Protein AF-A0A2H1V9K4-F1 (afdb_monomer_lite)

Sequence (77 aa):
MRNAKSKWHEKYAKLTEAIGEVVENFSLVRFYPLNIKDEESIDNIMLTIDNIIQYGEDADVKIRDFDEEDPDDTNCD

Structure (mmCIF, N/CA/C/O backbone):
data_AF-A0A2H1V9K4-F1
#
_entry.id   AF-A0A2H1V9K4-F1
#
loop_
_atom_site.group_PDB
_atom_site.id
_atom_site.type_symbol
_atom_site.label_atom_id
_atom_site.label_alt_id
_atom_site.label_comp_id
_atom_site.label_asym_id
_atom_site.label_entity_id
_atom_site.label_seq_id
_atom_site.pdbx_PDB_ins_code
_atom_site.Cartn_x
_atom_site.Cartn_y
_atom_site.Cartn_z
_atom_site.occupancy
_atom_site.B_iso_or_equiv
_atom_site.auth_seq_id
_atom_site.auth_comp_id
_atom_site.auth_asym_id
_atom_site.auth_atom_id
_atom_site.pdbx_PDB_model_num
ATOM 1 N N . MET A 1 1 ? 5.978 -14.235 17.661 1.00 47.12 1 MET A N 1
ATOM 2 C CA . MET A 1 1 ? 7.061 -13.826 16.740 1.00 47.12 1 MET A CA 1
ATOM 3 C C . MET A 1 1 ? 7.701 -12.530 17.252 1.00 47.12 1 MET A C 1
ATOM 5 O O . MET A 1 1 ? 7.273 -11.460 16.864 1.00 47.12 1 MET A O 1
ATOM 9 N N . ARG A 1 2 ? 8.643 -12.588 18.207 1.00 50.56 2 ARG A N 1
ATOM 10 C CA . ARG A 1 2 ? 9.411 -11.418 18.692 1.00 50.56 2 ARG A CA 1
ATOM 11 C C . ARG A 1 2 ? 10.749 -11.902 19.253 1.00 50.56 2 ARG A C 1
ATOM 13 O O . ARG A 1 2 ? 10.825 -12.265 20.420 1.00 50.56 2 ARG A O 1
ATOM 20 N N . ASN A 1 3 ? 11.804 -11.911 18.441 1.00 56.12 3 ASN A N 1
ATOM 21 C CA . ASN A 1 3 ? 13.172 -12.016 18.959 1.00 56.12 3 ASN A CA 1
ATOM 22 C C . ASN A 1 3 ? 13.671 -10.604 19.312 1.00 56.12 3 ASN A C 1
ATOM 24 O O . ASN A 1 3 ? 14.553 -10.051 18.669 1.00 56.12 3 ASN A O 1
ATOM 28 N N . ALA A 1 4 ? 13.051 -9.996 20.326 1.00 58.69 4 ALA A N 1
ATOM 29 C CA . ALA A 1 4 ? 13.330 -8.623 20.762 1.00 58.69 4 ALA A CA 1
ATOM 30 C C . ALA A 1 4 ? 14.602 -8.490 21.630 1.00 58.69 4 ALA A C 1
ATOM 32 O O . ALA A 1 4 ? 14.897 -7.410 22.119 1.00 58.69 4 ALA A O 1
ATOM 33 N N . LYS A 1 5 ? 15.356 -9.580 21.847 1.00 62.59 5 LYS A N 1
ATOM 34 C CA . LYS A 1 5 ? 16.542 -9.622 22.729 1.00 62.59 5 LYS A CA 1
ATOM 35 C C . LYS A 1 5 ? 17.845 -9.968 21.999 1.00 62.59 5 LYS A C 1
ATOM 37 O O . LYS A 1 5 ? 18.751 -10.563 22.577 1.00 62.59 5 LYS A O 1
ATOM 42 N N . SER A 1 6 ? 17.945 -9.653 20.710 1.00 74.75 6 SER A N 1
ATOM 43 C CA . SER A 1 6 ? 19.241 -9.712 20.029 1.00 74.75 6 SER A CA 1
ATOM 44 C C . SER A 1 6 ? 20.045 -8.458 20.372 1.00 74.75 6 SER A C 1
ATOM 46 O O . SER A 1 6 ? 19.508 -7.356 20.289 1.00 74.75 6 SER A O 1
ATOM 48 N N . LYS A 1 7 ? 21.343 -8.598 20.676 1.00 72.25 7 LYS A N 1
ATOM 49 C CA . LYS A 1 7 ? 22.262 -7.453 20.867 1.00 72.25 7 LYS A CA 1
ATOM 50 C C . LYS A 1 7 ? 22.244 -6.476 19.678 1.00 72.25 7 LYS A C 1
ATOM 52 O O . LYS A 1 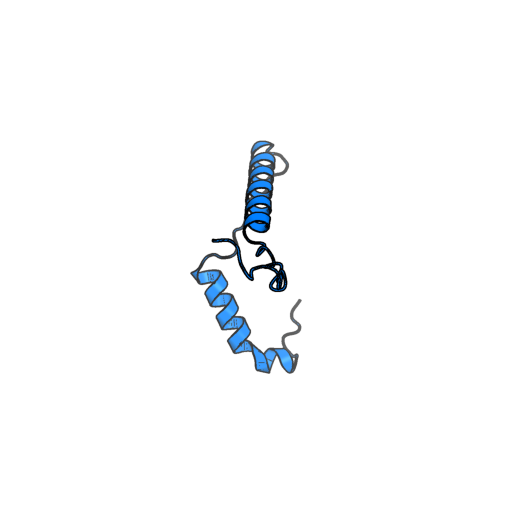7 ? 22.502 -5.289 19.839 1.00 72.25 7 LYS A O 1
ATOM 57 N N . TRP A 1 8 ? 21.917 -6.974 18.484 1.00 70.81 8 TRP A N 1
ATOM 58 C CA . TRP A 1 8 ? 21.726 -6.159 17.285 1.00 70.81 8 TRP A CA 1
ATOM 59 C C . TRP A 1 8 ? 20.451 -5.314 17.344 1.00 70.81 8 TRP A C 1
ATOM 61 O O . TRP A 1 8 ? 20.473 -4.153 16.957 1.00 70.81 8 TRP A O 1
ATOM 71 N N . HIS A 1 9 ? 19.357 -5.862 17.871 1.00 75.00 9 HIS A N 1
ATOM 72 C CA . HIS A 1 9 ? 18.097 -5.133 17.992 1.00 75.00 9 HIS A CA 1
ATOM 73 C C . HIS A 1 9 ? 18.240 -3.926 18.924 1.00 75.00 9 HIS A C 1
ATOM 75 O O . HIS A 1 9 ? 17.819 -2.838 18.561 1.00 75.00 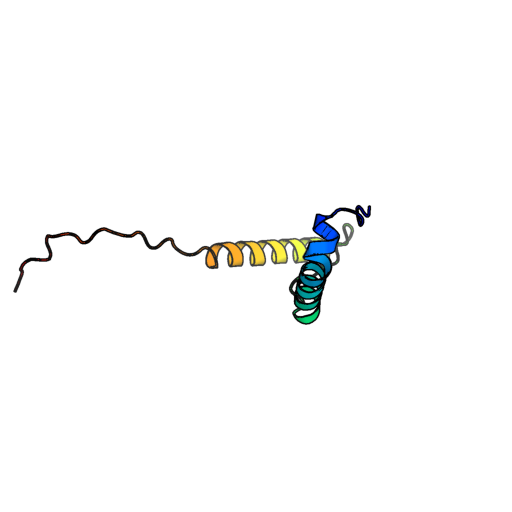9 HIS A O 1
ATOM 81 N N . GLU A 1 10 ? 18.914 -4.079 20.067 1.00 78.88 10 GLU A N 1
ATOM 82 C CA . GLU A 1 10 ? 19.155 -2.964 20.998 1.00 78.88 10 GLU A CA 1
ATOM 83 C C . GLU A 1 10 ? 20.013 -1.856 20.373 1.00 78.88 10 GLU A C 1
ATOM 85 O O . GLU A 1 10 ? 19.712 -0.673 20.527 1.00 78.88 10 GLU A O 1
ATOM 90 N N . LYS A 1 11 ? 21.052 -2.227 19.612 1.00 84.56 11 LYS A N 1
ATOM 91 C CA . LYS A 1 11 ? 21.945 -1.264 18.953 1.00 84.56 11 LYS A CA 1
ATOM 92 C C . LYS A 1 11 ? 21.235 -0.433 17.876 1.00 84.56 11 LYS A C 1
ATOM 94 O O . LYS A 1 11 ? 21.556 0.741 17.717 1.00 84.56 11 LYS A O 1
ATOM 99 N N . TYR A 1 12 ? 20.290 -1.027 17.146 1.00 87.31 12 TYR A N 1
ATOM 100 C CA . TYR A 1 12 ? 19.611 -0.393 16.006 1.00 87.31 12 TYR A CA 1
ATOM 101 C C . TYR A 1 12 ? 18.123 -0.103 16.256 1.00 87.31 12 TYR A C 1
ATOM 103 O O . TYR A 1 12 ? 17.400 0.221 15.314 1.00 87.31 12 TYR A O 1
ATOM 111 N N . ALA A 1 13 ? 17.657 -0.175 17.507 1.00 86.81 13 ALA A N 1
ATOM 112 C CA . ALA A 1 13 ? 16.251 0.034 17.858 1.00 86.81 13 ALA A CA 1
ATOM 113 C C . ALA A 1 13 ? 15.743 1.403 17.382 1.00 86.81 13 ALA A C 1
ATOM 115 O O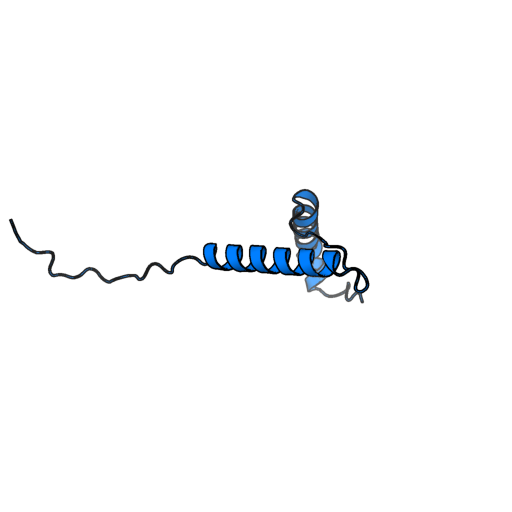 . ALA A 1 13 ? 14.762 1.468 16.650 1.00 86.81 13 ALA A O 1
ATOM 116 N N . LYS A 1 14 ? 16.481 2.477 17.698 1.00 88.69 14 LYS A N 1
ATOM 117 C CA . LYS A 1 14 ? 16.135 3.850 17.287 1.00 88.69 14 LYS A CA 1
ATOM 118 C C . LYS A 1 14 ? 16.131 4.046 15.770 1.00 88.69 14 LYS A C 1
ATOM 120 O O . LYS A 1 14 ? 15.316 4.793 15.250 1.00 88.69 14 LYS A O 1
ATOM 125 N N . LEU A 1 15 ? 17.041 3.379 15.058 1.00 90.12 15 LEU A N 1
ATOM 126 C CA . LEU A 1 15 ? 17.077 3.432 13.596 1.00 90.12 15 LEU A CA 1
ATOM 127 C C . LEU A 1 15 ? 15.857 2.724 12.998 1.00 90.12 15 LEU A C 1
ATOM 129 O O . LEU A 1 15 ? 15.238 3.236 12.076 1.00 90.12 15 LEU A O 1
ATOM 133 N N . THR A 1 16 ? 15.506 1.560 13.543 1.00 89.44 16 THR A N 1
ATOM 134 C CA . THR A 1 16 ? 14.336 0.789 13.102 1.00 89.44 16 THR A CA 1
ATOM 135 C C . THR A 1 16 ? 13.045 1.575 13.338 1.00 89.44 16 THR A C 1
ATOM 137 O O . THR A 1 16 ? 12.175 1.583 12.475 1.00 89.44 16 THR A O 1
ATOM 140 N N . GLU A 1 17 ? 12.945 2.265 14.477 1.00 90.38 17 GLU A N 1
ATOM 141 C CA . GLU A 1 17 ? 11.826 3.152 14.809 1.00 90.38 17 GLU A CA 1
ATOM 142 C C . GLU A 1 17 ? 11.726 4.335 13.839 1.00 90.38 17 GLU A C 1
ATOM 144 O O . GLU A 1 17 ? 10.672 4.531 13.249 1.00 90.38 17 GLU A O 1
ATOM 149 N N . ALA A 1 18 ? 12.827 5.049 13.583 1.00 92.44 18 ALA A N 1
ATOM 150 C CA . ALA A 1 18 ? 12.841 6.160 12.629 1.00 92.44 18 ALA A CA 1
ATOM 151 C C . ALA A 1 18 ? 12.476 5.720 11.197 1.00 92.44 18 ALA A C 1
ATOM 153 O O . ALA A 1 18 ? 11.777 6.435 10.485 1.00 92.44 18 ALA A O 1
ATOM 154 N N . ILE A 1 19 ? 12.914 4.531 10.766 1.00 88.56 19 ILE A N 1
ATOM 155 C CA . ILE A 1 19 ? 12.512 3.964 9.469 1.00 88.56 19 ILE A CA 1
ATOM 156 C C . ILE A 1 19 ? 11.010 3.656 9.461 1.00 88.56 19 ILE A C 1
ATOM 158 O O . ILE A 1 19 ? 10.336 3.977 8.486 1.00 88.56 19 ILE A O 1
ATOM 162 N N . GLY A 1 20 ? 10.481 3.065 10.536 1.00 89.44 20 GLY A N 1
ATOM 163 C CA . GLY A 1 20 ? 9.046 2.819 10.685 1.00 89.44 20 GLY A CA 1
ATOM 164 C C . GLY A 1 20 ? 8.230 4.110 10.615 1.00 89.44 20 GLY A C 1
ATOM 165 O O . GLY A 1 20 ? 7.276 4.185 9.848 1.00 89.44 20 GLY A O 1
ATOM 166 N N . GLU A 1 21 ? 8.670 5.150 11.323 1.00 90.94 21 GLU A N 1
ATOM 167 C CA . GLU A 1 21 ? 8.037 6.470 11.324 1.00 90.94 21 GLU A CA 1
ATOM 168 C C . GLU A 1 21 ? 8.015 7.097 9.922 1.00 90.94 21 GLU A C 1
ATOM 170 O O . GLU A 1 21 ? 6.997 7.639 9.501 1.00 90.94 21 GLU A O 1
ATOM 175 N N . VAL A 1 22 ? 9.100 6.986 9.152 1.00 91.25 22 VAL A N 1
ATOM 176 C CA . VAL A 1 22 ? 9.128 7.454 7.756 1.00 91.25 22 VAL A CA 1
ATOM 177 C C . VAL A 1 22 ? 8.146 6.661 6.891 1.00 91.25 22 VAL A C 1
ATOM 179 O O . VAL A 1 22 ? 7.392 7.247 6.115 1.00 91.25 22 VAL A O 1
ATOM 182 N N . VAL A 1 23 ? 8.113 5.335 7.024 1.00 88.50 23 VAL A N 1
ATOM 183 C CA . VAL A 1 23 ? 7.182 4.494 6.256 1.00 88.50 23 VAL A CA 1
ATOM 184 C C . VAL A 1 23 ? 5.725 4.862 6.556 1.00 88.50 23 VAL A C 1
ATOM 186 O O . VAL A 1 23 ? 4.925 4.961 5.622 1.00 88.50 23 VAL A O 1
ATOM 189 N N . GLU A 1 24 ? 5.393 5.111 7.825 1.00 85.38 24 GLU A N 1
ATOM 190 C CA . GLU A 1 24 ? 4.054 5.513 8.267 1.00 85.38 24 GLU A CA 1
ATOM 191 C C . GLU A 1 24 ? 3.696 6.936 7.809 1.00 85.38 24 GLU A C 1
ATOM 193 O O . GLU A 1 24 ? 2.663 7.133 7.164 1.00 85.38 24 GLU A O 1
ATOM 198 N N . ASN A 1 25 ? 4.566 7.920 8.058 1.00 89.88 25 ASN A N 1
ATOM 199 C CA . ASN A 1 25 ? 4.308 9.332 7.753 1.00 89.88 25 ASN A CA 1
ATOM 200 C C . ASN A 1 25 ? 4.158 9.609 6.254 1.00 89.88 25 ASN A C 1
ATOM 202 O O . ASN A 1 25 ? 3.381 10.479 5.862 1.00 89.88 25 ASN A O 1
ATOM 206 N N . PHE A 1 26 ? 4.887 8.876 5.412 1.00 88.06 26 PHE A N 1
ATOM 207 C 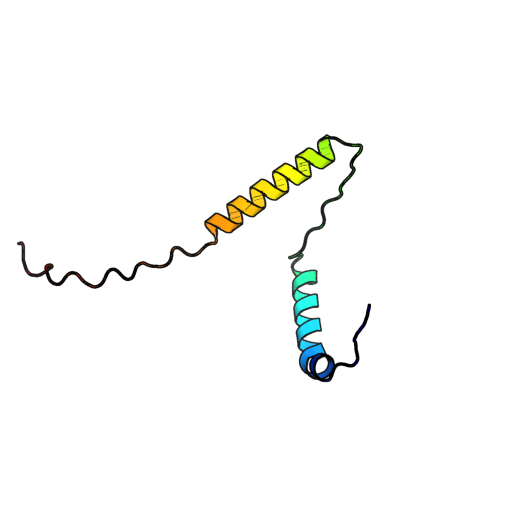CA . PHE A 1 26 ? 4.847 9.055 3.960 1.00 88.06 26 PHE A CA 1
ATOM 208 C C . PHE A 1 26 ? 3.971 8.020 3.245 1.00 88.06 26 PHE A C 1
ATOM 210 O O . PHE A 1 26 ? 3.895 8.042 2.018 1.00 88.06 26 PHE A O 1
ATOM 217 N N . SER A 1 27 ? 3.286 7.135 3.983 1.00 82.25 27 SER A N 1
ATOM 218 C CA . SER A 1 27 ? 2.421 6.087 3.415 1.00 82.25 27 SER A CA 1
ATOM 219 C C . SER A 1 27 ? 3.110 5.289 2.297 1.00 82.25 27 SER A C 1
ATOM 221 O O . SER A 1 27 ? 2.517 5.015 1.252 1.00 82.25 27 SER A O 1
ATOM 223 N N . LEU A 1 28 ? 4.378 4.915 2.516 1.00 82.62 28 LEU A N 1
ATOM 224 C CA . LEU A 1 28 ? 5.200 4.204 1.523 1.00 82.62 28 LEU A CA 1
ATOM 225 C C . LEU A 1 28 ? 4.728 2.764 1.275 1.00 82.62 28 LEU A C 1
ATOM 227 O O . LEU A 1 28 ? 5.144 2.126 0.312 1.00 82.62 28 LEU A O 1
ATOM 231 N N . VAL A 1 29 ? 3.855 2.251 2.143 1.00 83.50 29 VAL A N 1
ATOM 232 C CA . VAL A 1 29 ? 3.206 0.950 1.999 1.00 83.50 29 VAL A CA 1
ATOM 233 C C . VAL A 1 29 ? 1.703 1.171 1.909 1.00 83.50 29 VAL A C 1
ATOM 235 O O . VAL A 1 29 ? 1.101 1.792 2.785 1.00 83.50 29 VAL A O 1
ATOM 238 N N . ARG A 1 30 ? 1.085 0.628 0.859 1.00 82.69 30 ARG A N 1
ATOM 239 C CA . ARG A 1 30 ? -0.364 0.656 0.658 1.00 82.69 30 ARG A CA 1
ATOM 240 C C . ARG A 1 30 ? -0.918 -0.762 0.683 1.00 82.69 30 ARG A C 1
ATOM 242 O O . ARG A 1 30 ? -0.401 -1.647 0.009 1.00 82.69 30 ARG A O 1
ATOM 249 N N . PHE A 1 31 ? -1.989 -0.956 1.444 1.00 85.50 31 PHE A N 1
ATOM 250 C CA . PHE A 1 31 ? -2.729 -2.213 1.480 1.00 85.50 31 PHE A CA 1
ATOM 251 C C . PHE A 1 31 ? -3.908 -2.154 0.513 1.00 85.50 31 PHE A C 1
ATOM 253 O O . PHE A 1 31 ? -4.623 -1.152 0.474 1.00 85.50 31 PHE A O 1
ATOM 260 N N . TYR A 1 32 ? -4.124 -3.241 -0.224 1.00 86.19 32 TYR A N 1
ATOM 261 C CA . TYR A 1 32 ? -5.264 -3.396 -1.120 1.00 86.19 32 TYR A CA 1
ATOM 262 C C . TYR A 1 32 ? -6.200 -4.484 -0.580 1.00 86.19 32 TYR A C 1
ATOM 264 O O . TYR A 1 32 ? -5.730 -5.579 -0.254 1.00 86.19 32 TYR A O 1
ATOM 272 N N . PRO A 1 33 ? -7.505 -4.199 -0.429 1.00 87.38 33 PRO A N 1
ATOM 273 C CA . PRO A 1 33 ? -8.464 -5.194 0.025 1.00 87.38 33 PRO A CA 1
ATOM 274 C C . PRO A 1 33 ? -8.694 -6.238 -1.073 1.00 87.38 33 PRO A C 1
ATOM 276 O O . PRO A 1 33 ? -9.038 -5.888 -2.198 1.00 87.38 33 PRO A O 1
ATOM 279 N N . LEU A 1 34 ? -8.529 -7.517 -0.729 1.00 89.69 34 LEU A N 1
ATOM 280 C CA . LEU A 1 34 ? -8.809 -8.649 -1.613 1.00 89.69 34 LEU A CA 1
ATOM 281 C C . LEU A 1 34 ? -10.081 -9.365 -1.159 1.00 89.69 34 LEU A C 1
ATOM 283 O O . LEU A 1 34 ? -10.143 -9.886 -0.043 1.00 89.69 34 LEU A O 1
ATOM 287 N N . ASN A 1 35 ? -11.061 -9.457 -2.052 1.00 91.38 35 ASN A N 1
ATOM 288 C CA . ASN A 1 35 ? -12.248 -10.280 -1.881 1.00 91.38 35 ASN A CA 1
ATOM 289 C C . ASN A 1 35 ? -12.345 -11.309 -3.013 1.00 91.38 35 ASN A C 1
ATOM 291 O O . ASN A 1 35 ? -12.741 -10.993 -4.123 1.00 91.38 35 ASN A O 1
ATOM 295 N N . ILE A 1 36 ? -12.055 -12.574 -2.710 1.00 89.94 36 ILE A N 1
ATOM 296 C CA . ILE A 1 36 ? -12.039 -13.667 -3.702 1.00 89.94 36 ILE A CA 1
ATOM 297 C C . ILE A 1 36 ? -13.407 -14.001 -4.317 1.00 89.94 36 ILE A C 1
ATOM 299 O O . ILE A 1 36 ? -13.477 -14.785 -5.258 1.00 89.94 36 ILE A O 1
ATOM 303 N N . LYS A 1 37 ? -14.501 -13.494 -3.740 1.00 93.06 37 LYS A N 1
ATOM 304 C CA . LYS A 1 37 ? -15.861 -13.685 -4.270 1.00 93.06 37 LYS A CA 1
ATOM 305 C C . LYS A 1 37 ? -16.282 -12.563 -5.216 1.00 93.06 37 LYS A C 1
ATOM 307 O O . LYS A 1 37 ? -17.378 -12.628 -5.761 1.00 93.06 37 LYS A O 1
ATOM 312 N N . ASP A 1 38 ? -15.455 -11.536 -5.329 1.00 92.50 38 ASP A N 1
ATOM 313 C CA . ASP A 1 38 ? -15.706 -10.334 -6.097 1.00 92.50 38 ASP A CA 1
ATOM 314 C C . ASP A 1 38 ? -14.643 -10.236 -7.191 1.00 92.50 38 ASP A C 1
ATOM 316 O O . ASP A 1 38 ? -13.467 -10.000 -6.918 1.00 92.50 38 ASP A O 1
ATOM 320 N N . GLU A 1 39 ? -15.061 -10.488 -8.426 1.00 91.12 39 GLU A N 1
ATOM 321 C CA . GLU A 1 39 ? -14.178 -10.492 -9.594 1.00 91.12 39 GLU A CA 1
ATOM 322 C C . GLU A 1 39 ? -13.557 -9.106 -9.821 1.00 91.12 39 GLU A C 1
ATOM 324 O O . GLU A 1 39 ? -12.362 -9.002 -10.084 1.00 91.12 39 GLU A O 1
ATOM 329 N N . GLU A 1 40 ? -14.307 -8.034 -9.546 1.00 91.19 40 GLU A N 1
ATOM 330 C CA . GLU A 1 40 ? -13.824 -6.655 -9.656 1.00 91.19 40 GLU A CA 1
ATOM 331 C C . GLU A 1 40 ? -12.682 -6.374 -8.661 1.00 91.19 40 GLU A C 1
ATOM 333 O O . GLU A 1 40 ? -11.734 -5.647 -8.962 1.00 91.19 40 GLU A O 1
ATOM 338 N N . SER A 1 41 ? -12.719 -6.980 -7.468 1.00 91.31 41 SER A N 1
ATOM 339 C CA . SER A 1 41 ? -11.627 -6.873 -6.490 1.00 91.31 41 SER A CA 1
ATOM 340 C C . SER A 1 41 ? -10.337 -7.512 -7.005 1.00 91.31 41 SER A C 1
ATOM 342 O O . SER A 1 41 ? -9.254 -6.975 -6.759 1.00 91.31 41 SER A O 1
ATOM 344 N N . ILE A 1 42 ? -10.442 -8.633 -7.719 1.00 91.69 42 ILE A N 1
ATOM 345 C CA . ILE A 1 42 ? -9.295 -9.344 -8.291 1.00 91.69 42 ILE A CA 1
ATOM 346 C C . ILE A 1 42 ? -8.714 -8.537 -9.455 1.00 91.69 42 ILE A C 1
ATOM 348 O O . ILE A 1 42 ? -7.506 -8.291 -9.471 1.00 91.69 42 ILE A O 1
ATOM 352 N N . ASP A 1 43 ? -9.567 -8.052 -10.357 1.00 93.19 43 ASP A N 1
ATOM 353 C CA . ASP A 1 43 ? -9.161 -7.250 -11.515 1.00 93.19 43 ASP A CA 1
ATOM 354 C C . ASP A 1 43 ? -8.455 -5.956 -11.094 1.00 93.19 43 ASP A C 1
ATOM 356 O O . ASP A 1 43 ? -7.393 -5.616 -11.616 1.00 93.19 43 ASP A O 1
ATOM 360 N N . ASN A 1 44 ? -8.984 -5.262 -10.083 1.00 91.00 44 ASN A N 1
ATOM 361 C CA . ASN A 1 4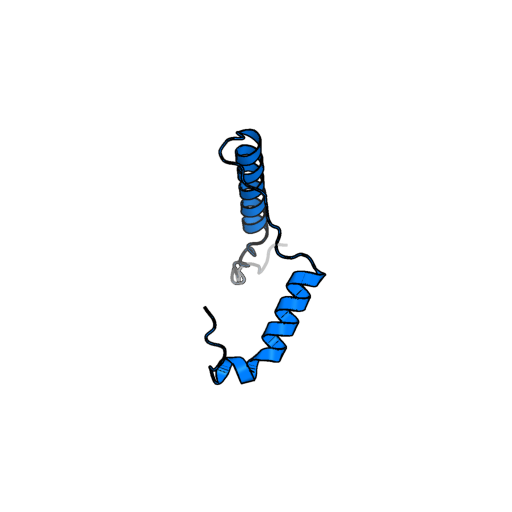4 ? -8.368 -4.047 -9.549 1.00 91.00 44 ASN A CA 1
ATOM 362 C C . ASN A 1 44 ? -6.976 -4.303 -8.948 1.00 91.00 44 ASN A C 1
ATOM 364 O O . ASN A 1 44 ? -6.068 -3.478 -9.097 1.00 91.00 44 ASN A O 1
ATOM 368 N N . ILE A 1 45 ? -6.784 -5.437 -8.265 1.00 92.25 45 ILE A N 1
ATOM 369 C CA . ILE A 1 45 ? -5.475 -5.818 -7.718 1.00 92.25 45 ILE A CA 1
ATOM 370 C C . ILE A 1 45 ? -4.513 -6.175 -8.849 1.00 92.25 45 ILE A C 1
ATOM 372 O O . ILE A 1 45 ? -3.362 -5.744 -8.814 1.00 92.25 45 ILE A O 1
ATOM 376 N N . MET A 1 46 ? -4.976 -6.913 -9.857 1.00 91.06 46 MET A N 1
ATOM 377 C CA . MET A 1 46 ? -4.162 -7.284 -11.012 1.00 91.06 46 MET A CA 1
ATOM 378 C C . MET A 1 46 ? -3.676 -6.043 -11.767 1.00 91.06 46 MET A C 1
ATOM 380 O O . MET A 1 46 ? -2.472 -5.868 -11.938 1.00 91.06 46 MET A O 1
ATOM 384 N N . LEU A 1 47 ? -4.579 -5.101 -12.057 1.00 92.38 47 LEU A N 1
ATOM 385 C CA . LEU A 1 47 ? -4.236 -3.815 -12.666 1.00 92.38 47 LEU A CA 1
ATOM 386 C C . LEU A 1 47 ? -3.232 -3.019 -11.819 1.00 92.38 47 LEU A C 1
ATOM 388 O O . LEU A 1 47 ? -2.331 -2.361 -12.338 1.00 92.38 47 LEU A O 1
ATOM 392 N N . THR A 1 48 ? -3.383 -3.047 -10.497 1.00 90.25 48 THR A N 1
ATOM 393 C CA . THR A 1 48 ? -2.458 -2.369 -9.582 1.00 90.25 48 THR A CA 1
ATOM 394 C C . THR A 1 48 ? -1.056 -2.975 -9.653 1.00 90.25 48 THR A C 1
ATOM 396 O O . THR A 1 48 ? -0.075 -2.233 -9.666 1.00 90.25 48 THR A O 1
ATOM 399 N N . ILE A 1 49 ? -0.952 -4.306 -9.698 1.00 90.00 49 ILE A N 1
ATOM 400 C CA . ILE A 1 49 ? 0.327 -5.015 -9.814 1.00 90.00 49 ILE A CA 1
ATOM 401 C C . ILE A 1 49 ? 1.016 -4.640 -11.126 1.00 90.00 49 ILE A C 1
ATOM 403 O O . ILE A 1 49 ? 2.184 -4.254 -11.091 1.00 90.00 49 ILE A O 1
ATOM 407 N N . ASP A 1 50 ? 0.290 -4.675 -12.244 1.00 90.88 50 ASP A N 1
ATOM 408 C CA . ASP A 1 50 ? 0.841 -4.361 -13.566 1.00 90.88 50 ASP A CA 1
ATOM 409 C C . ASP A 1 50 ? 1.417 -2.937 -13.610 1.00 90.88 50 ASP A C 1
ATOM 411 O O . ASP A 1 50 ? 2.562 -2.732 -14.014 1.00 90.88 50 ASP A O 1
ATOM 415 N N . ASN A 1 51 ? 0.673 -1.956 -13.085 1.00 86.75 51 ASN A N 1
ATOM 416 C CA . ASN A 1 51 ? 1.133 -0.566 -13.010 1.00 86.75 51 ASN A CA 1
ATOM 417 C C . ASN A 1 51 ? 2.392 -0.392 -12.137 1.00 86.75 51 ASN A C 1
ATOM 419 O O . ASN A 1 51 ? 3.255 0.426 -12.453 1.00 86.75 51 ASN A O 1
ATOM 423 N N . ILE A 1 52 ? 2.504 -1.130 -11.025 1.00 85.69 52 ILE A N 1
ATOM 424 C CA . ILE A 1 52 ? 3.667 -1.041 -10.126 1.00 85.69 52 ILE A CA 1
ATOM 425 C C . ILE A 1 52 ? 4.905 -1.674 -10.767 1.00 85.69 52 ILE A C 1
ATOM 427 O O . ILE A 1 52 ? 5.994 -1.113 -10.650 1.00 85.69 52 ILE A O 1
ATOM 431 N N . ILE A 1 53 ? 4.755 -2.821 -11.436 1.00 84.81 53 ILE A N 1
ATOM 432 C CA . ILE A 1 53 ? 5.866 -3.496 -12.122 1.00 84.81 53 ILE A CA 1
ATOM 433 C C . ILE A 1 53 ? 6.414 -2.601 -13.236 1.00 84.81 53 ILE A C 1
ATOM 435 O O . ILE A 1 53 ? 7.624 -2.399 -13.302 1.00 84.81 53 ILE A O 1
ATOM 439 N N . GLN A 1 54 ? 5.533 -1.986 -14.029 1.00 78.12 54 GLN A N 1
ATOM 440 C CA . GLN A 1 54 ? 5.935 -1.080 -15.105 1.00 78.12 54 GLN A CA 1
ATOM 441 C C . GLN A 1 54 ? 6.710 0.146 -14.585 1.00 78.12 54 GLN A C 1
ATOM 443 O O . GLN A 1 54 ? 7.714 0.537 -15.170 1.00 78.12 54 GLN A O 1
ATOM 448 N N . TYR A 1 55 ? 6.307 0.718 -13.442 1.00 73.69 55 TYR A N 1
ATOM 449 C CA . TYR A 1 55 ? 7.074 1.794 -12.797 1.00 73.69 55 TYR A CA 1
ATOM 450 C C . TYR A 1 55 ? 8.450 1.324 -12.290 1.00 73.69 55 TYR A C 1
ATOM 452 O O . TYR A 1 55 ? 9.406 2.096 -12.287 1.00 73.69 55 TYR A O 1
ATOM 460 N N . GLY A 1 56 ? 8.559 0.068 -11.844 1.00 66.94 56 GLY A N 1
ATOM 461 C CA . GLY A 1 56 ? 9.827 -0.531 -11.423 1.00 66.94 56 GLY A CA 1
ATOM 462 C C . GLY A 1 56 ? 10.841 -0.624 -12.564 1.00 66.94 56 GLY A C 1
ATOM 463 O O . GLY A 1 56 ? 12.007 -0.306 -12.354 1.00 66.94 56 GLY A O 1
ATOM 464 N N . GLU A 1 57 ? 10.386 -0.980 -13.767 1.00 67.06 57 GLU A N 1
ATOM 465 C CA . GLU A 1 57 ? 11.227 -1.029 -14.972 1.00 67.06 57 GLU A CA 1
ATOM 466 C C . GLU A 1 57 ? 11.700 0.367 -15.407 1.00 67.06 57 GLU A C 1
ATOM 468 O O . GLU A 1 57 ? 12.865 0.542 -15.756 1.00 67.06 57 GLU A O 1
ATOM 473 N N . ASP A 1 58 ? 10.840 1.386 -15.322 1.00 61.84 58 ASP A N 1
ATOM 474 C CA . ASP A 1 58 ? 11.221 2.774 -15.625 1.00 61.84 58 ASP A CA 1
ATOM 475 C C . ASP A 1 58 ? 12.209 3.367 -14.596 1.00 61.84 58 ASP A C 1
ATOM 477 O O . ASP A 1 58 ? 12.942 4.314 -14.901 1.00 61.84 58 ASP A O 1
ATOM 481 N N . ALA A 1 59 ? 12.233 2.829 -13.370 1.00 60.78 59 ALA A N 1
ATOM 482 C CA . ALA A 1 59 ? 13.137 3.242 -12.297 1.00 60.78 59 ALA A CA 1
ATOM 483 C C . ALA A 1 59 ? 14.496 2.516 -12.315 1.00 60.78 59 ALA A C 1
ATOM 485 O O . ALA A 1 59 ? 15.422 2.965 -11.626 1.00 60.78 59 ALA A O 1
ATOM 486 N N . ASP A 1 60 ? 14.644 1.436 -13.092 1.00 59.56 60 ASP A N 1
ATOM 487 C CA . ASP A 1 60 ? 15.941 0.802 -13.313 1.00 59.56 60 ASP A CA 1
ATOM 488 C C . ASP A 1 60 ? 16.851 1.782 -14.068 1.00 59.56 60 ASP A C 1
ATOM 490 O O . ASP A 1 60 ? 16.630 2.167 -15.220 1.00 59.56 60 ASP A O 1
ATOM 494 N N . VAL A 1 61 ? 17.896 2.244 -13.376 1.00 59.03 61 VAL A N 1
ATOM 495 C CA . VAL A 1 61 ? 18.898 3.155 -13.930 1.00 59.03 61 VAL A CA 1
ATOM 496 C C . VAL A 1 61 ? 19.529 2.466 -15.133 1.00 59.03 61 VAL A C 1
ATOM 498 O O . VAL A 1 61 ? 20.222 1.462 -14.966 1.00 59.03 61 VAL A O 1
ATOM 501 N N . LYS A 1 62 ? 19.334 3.027 -16.335 1.00 61.44 62 LYS A N 1
ATOM 502 C CA . LYS A 1 62 ? 20.155 2.695 -17.505 1.00 61.44 62 LYS A CA 1
ATOM 503 C C . LYS A 1 62 ? 21.605 2.824 -17.067 1.00 61.44 62 LYS A C 1
ATOM 505 O O . LYS A 1 62 ? 22.076 3.939 -16.827 1.00 61.44 62 LYS A O 1
ATOM 510 N N . ILE A 1 63 ? 22.275 1.689 -16.879 1.00 60.28 63 ILE A N 1
ATOM 511 C CA . ILE A 1 63 ? 23.703 1.659 -16.605 1.00 60.28 63 ILE A CA 1
ATOM 512 C C . ILE A 1 63 ? 24.302 2.465 -17.747 1.00 60.28 63 ILE A C 1
ATOM 514 O O . ILE A 1 63 ? 24.051 2.173 -18.913 1.00 60.28 63 ILE A O 1
ATOM 518 N N . ARG A 1 64 ? 24.954 3.577 -17.408 1.00 58.56 64 ARG A N 1
ATOM 519 C CA . ARG A 1 64 ? 25.682 4.359 -18.392 1.00 58.56 64 ARG A CA 1
ATOM 520 C C . ARG A 1 64 ? 26.770 3.413 -18.867 1.00 58.56 64 ARG A C 1
ATOM 522 O O . ARG A 1 64 ? 27.730 3.212 -18.122 1.00 58.56 64 ARG A O 1
ATOM 529 N N . ASP A 1 65 ? 26.560 2.776 -20.014 1.00 55.03 65 ASP A N 1
ATOM 530 C CA . ASP A 1 65 ? 27.622 2.077 -20.713 1.00 55.03 65 ASP A CA 1
ATOM 531 C C . ASP A 1 65 ? 28.729 3.123 -20.833 1.00 55.03 65 ASP A C 1
ATOM 533 O O . ASP A 1 65 ? 28.552 4.201 -21.407 1.00 55.03 65 ASP A O 1
ATOM 537 N N . PHE A 1 66 ? 29.805 2.913 -20.077 1.00 58.47 66 PHE A N 1
ATOM 538 C CA . PHE A 1 66 ? 31.019 3.685 -20.244 1.00 58.47 66 PHE A CA 1
ATOM 539 C C . PHE A 1 66 ? 31.586 3.203 -21.572 1.00 58.47 66 PHE A C 1
ATOM 541 O O . PHE A 1 66 ? 32.456 2.338 -21.587 1.00 58.47 66 PHE A O 1
ATOM 548 N N . ASP A 1 67 ? 31.036 3.713 -22.671 1.00 58.69 67 ASP A N 1
ATOM 549 C CA . ASP A 1 67 ? 31.702 3.637 -23.955 1.00 58.69 67 ASP A CA 1
ATOM 550 C C . ASP A 1 67 ? 32.987 4.450 -23.778 1.00 58.69 67 ASP A C 1
ATOM 552 O O . ASP A 1 67 ? 32.969 5.671 -23.594 1.00 58.69 67 ASP A O 1
ATOM 556 N N . GLU A 1 68 ? 34.090 3.713 -23.647 1.00 57.44 68 GLU A N 1
ATOM 557 C CA . GLU A 1 68 ? 35.451 4.228 -23.662 1.00 57.44 68 GLU A CA 1
ATOM 558 C C . GLU A 1 68 ? 35.595 5.194 -24.847 1.00 57.44 68 GLU A C 1
ATOM 560 O O . GLU A 1 68 ? 35.106 4.915 -25.940 1.00 57.44 68 GLU A O 1
ATOM 565 N N . GLU A 1 69 ? 36.221 6.351 -24.609 1.00 53.47 69 GLU A N 1
ATOM 566 C CA . GLU A 1 69 ? 36.487 7.365 -25.634 1.00 53.47 69 GLU A CA 1
ATOM 567 C C . GLU A 1 69 ? 37.136 6.710 -26.862 1.00 53.47 69 GLU A C 1
ATOM 569 O O . GLU A 1 69 ? 38.243 6.177 -26.763 1.00 53.47 69 GLU A O 1
ATOM 574 N N . ASP A 1 70 ? 36.451 6.753 -28.008 1.00 55.66 70 ASP A N 1
ATOM 575 C CA . ASP A 1 70 ? 37.011 6.307 -29.280 1.00 55.66 70 ASP A CA 1
ATOM 576 C C . ASP A 1 70 ? 38.117 7.310 -29.674 1.00 55.66 70 ASP A C 1
ATOM 578 O O . ASP A 1 70 ? 37.824 8.496 -29.867 1.00 55.66 70 ASP A O 1
ATOM 582 N N . PRO A 1 71 ? 39.401 6.910 -29.745 1.00 52.72 71 PRO A N 1
ATOM 583 C CA . PRO A 1 71 ? 40.510 7.834 -29.991 1.00 52.72 71 PRO A CA 1
ATOM 584 C C . PRO A 1 71 ? 40.527 8.426 -31.414 1.00 52.72 71 PRO A C 1
ATOM 586 O O . PRO A 1 71 ? 41.440 9.184 -31.739 1.00 52.72 71 PRO A O 1
ATOM 589 N N . ASP A 1 72 ? 39.529 8.118 -32.245 1.00 54.25 72 ASP A N 1
ATOM 590 C CA . ASP A 1 72 ? 39.415 8.561 -33.636 1.00 54.25 72 ASP A CA 1
ATOM 591 C C . ASP A 1 72 ? 38.653 9.888 -33.831 1.00 54.25 72 ASP A C 1
ATOM 593 O O . ASP A 1 72 ? 38.467 10.317 -34.967 1.00 54.25 72 ASP A O 1
ATOM 597 N N . ASP A 1 73 ? 38.320 10.632 -32.767 1.00 53.81 73 ASP A N 1
ATOM 598 C CA . ASP A 1 73 ? 37.863 12.036 -32.892 1.00 53.81 73 ASP A CA 1
ATOM 599 C C . ASP A 1 73 ? 39.039 13.018 -33.137 1.00 53.81 73 ASP A C 1
ATOM 601 O O . ASP A 1 73 ? 38.955 14.234 -32.937 1.00 53.81 73 ASP A O 1
ATOM 605 N N . THR A 1 74 ? 40.181 12.500 -33.607 1.00 53.94 74 THR A N 1
ATOM 606 C CA . THR A 1 74 ? 41.145 13.299 -34.362 1.00 53.94 74 THR A CA 1
ATOM 607 C C . THR A 1 74 ? 40.700 13.427 -35.817 1.00 53.94 74 THR A C 1
ATOM 609 O O . THR A 1 74 ? 41.016 12.585 -36.652 1.00 53.94 74 THR A O 1
ATOM 612 N N . ASN A 1 75 ? 40.154 14.609 -36.116 1.00 49.28 75 ASN A N 1
ATOM 613 C CA . ASN A 1 75 ? 40.292 15.318 -37.391 1.00 49.28 75 ASN A CA 1
ATOM 614 C C . ASN A 1 75 ? 39.311 14.932 -38.518 1.00 49.28 75 ASN A C 1
ATOM 616 O O . ASN A 1 75 ? 39.608 14.072 -39.344 1.00 49.28 75 ASN A O 1
ATOM 620 N N . CYS A 1 76 ? 38.229 15.705 -38.649 1.00 44.03 76 CYS A N 1
ATOM 621 C CA . CYS A 1 76 ? 37.631 16.021 -39.947 1.00 44.03 76 CYS A CA 1
ATOM 622 C C . CYS A 1 76 ? 36.910 17.387 -39.895 1.00 44.03 76 CYS A C 1
ATOM 624 O O . CYS A 1 76 ? 35.862 17.510 -39.267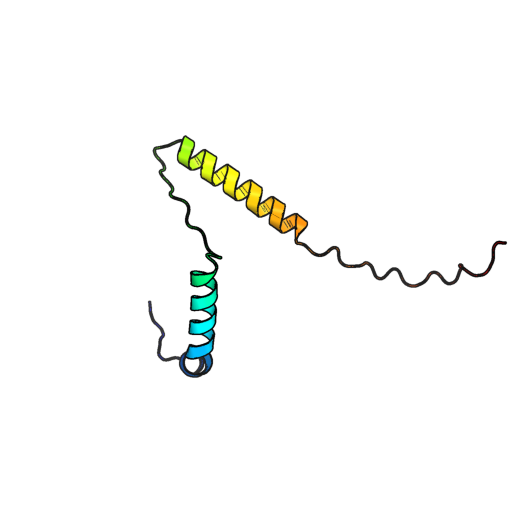 1.00 44.03 76 CYS A O 1
ATOM 626 N N . ASP A 1 77 ? 37.525 18.345 -40.605 1.00 40.97 77 ASP A N 1
ATOM 627 C CA . ASP A 1 77 ? 37.186 19.752 -40.920 1.00 40.97 77 ASP A CA 1
ATOM 628 C C . ASP A 1 77 ? 37.315 20.846 -39.836 1.00 40.97 77 ASP A C 1
ATOM 630 O O . ASP A 1 77 ? 36.463 20.965 -38.929 1.00 40.97 77 ASP A O 1
#

Secondary structure (DSSP, 8-state):
---TT-HHHHHHHHHHHHHHHHHHHTT-S------TT-HHHHHHHHHHHHHHHHHHHHHS----------TT-S---

pLDDT: mean 76.15, std 15.76, range [40.97, 93.19]

Organism: Spodoptera frugiperda (NCBI:txid7108)

Radius of gyration: 23.93 Å; chains: 1; bounding box: 57×34×64 Å

InterPro domains:
  IPR027417 P-loop containing nucleoside triphosphate hydrolase [G3DSA:3.40.50.300] (1-67)

Foldseek 3Di:
DDPCPDPVCVVCVVVVVVVVVVCVVVVVDDDQDADPVDVVSVVVVVVVVVVVVVVVVVPPPPPPPPPDDDPPVPDDD